Protein AF-A0A6B3GH77-F1 (afdb_monomer_lite)

Sequence (77 aa):
IAGRNVYLSRVEMGRKLAAEAPVEADLVIATPESGTPAAIGYAEASGIPFGAGLVKNAYVGRTFIQPSQTIRQLGIR

Secondary structure (DSSP, 8-state):
-TT--HHHHHHHHHHHHHHHS----S-EE--TTTTHHHHHHHHHHH-PPEE------TT-PPPP--SSHHHHHHT--

Radius of gyration: 17.51 Å; chains: 1; bounding box: 30×32×45 Å

Structure (mmCIF, N/CA/C/O backbone):
data_AF-A0A6B3GH77-F1
#
_entry.id   AF-A0A6B3GH77-F1
#
loop_
_atom_site.group_PDB
_atom_site.id
_atom_site.type_symbol
_atom_site.label_atom_id
_atom_site.label_alt_id
_atom_site.label_comp_id
_atom_site.label_asym_id
_atom_site.label_entity_id
_atom_site.label_seq_id
_atom_site.pdbx_PDB_ins_code
_atom_site.Cartn_x
_atom_site.Cartn_y
_atom_site.Cartn_z
_atom_site.occupancy
_atom_site.B_iso_or_equiv
_atom_site.auth_seq_id
_atom_site.auth_comp_id
_atom_site.auth_asym_id
_atom_site.auth_atom_id
_atom_site.pdbx_PDB_model_num
ATOM 1 N N . ILE A 1 1 ? 8.942 14.857 4.458 1.00 90.56 1 ILE A N 1
ATOM 2 C CA . ILE A 1 1 ? 8.652 16.110 3.708 1.00 90.56 1 ILE A CA 1
ATOM 3 C C . ILE A 1 1 ? 7.791 16.990 4.601 1.00 90.56 1 ILE A C 1
ATOM 5 O O . ILE A 1 1 ? 6.813 16.474 5.129 1.00 90.56 1 ILE A O 1
ATOM 9 N N . ALA A 1 2 ? 8.159 18.260 4.813 1.00 94.62 2 ALA A N 1
ATOM 10 C CA . ALA A 1 2 ? 7.401 19.196 5.660 1.00 94.62 2 ALA A CA 1
ATOM 11 C C . ALA A 1 2 ? 7.025 18.611 7.044 1.00 94.62 2 ALA A C 1
ATOM 13 O O . ALA A 1 2 ? 5.856 18.569 7.414 1.00 94.62 2 ALA A O 1
ATOM 14 N N . GLY A 1 3 ? 8.007 18.038 7.752 1.00 94.56 3 GLY A N 1
ATOM 15 C CA . GLY A 1 3 ? 7.803 17.425 9.075 1.00 94.56 3 GLY A CA 1
ATOM 16 C C . GLY A 1 3 ? 7.037 16.094 9.094 1.00 94.56 3 GLY A C 1
ATOM 17 O O . GLY A 1 3 ? 6.897 15.495 10.152 1.00 94.56 3 GLY A O 1
ATOM 18 N N . ARG A 1 4 ? 6.564 15.591 7.946 1.00 95.12 4 ARG A N 1
ATOM 19 C CA . ARG A 1 4 ? 5.798 14.337 7.862 1.00 95.12 4 ARG A CA 1
ATOM 20 C C . ARG A 1 4 ? 6.605 13.200 7.246 1.00 95.12 4 ARG A C 1
ATOM 22 O O . ARG A 1 4 ? 7.303 13.387 6.238 1.00 95.12 4 ARG A O 1
ATOM 29 N N . ASN A 1 5 ? 6.462 12.011 7.826 1.00 97.44 5 ASN A N 1
ATOM 30 C CA . ASN A 1 5 ? 6.991 10.771 7.271 1.00 97.44 5 ASN A CA 1
ATOM 31 C C . ASN A 1 5 ? 6.077 10.295 6.128 1.00 97.44 5 ASN A C 1
ATOM 33 O O . ASN A 1 5 ? 4.902 10.012 6.339 1.00 97.44 5 ASN A O 1
ATOM 37 N N . VAL A 1 6 ? 6.622 10.219 4.911 1.00 97.06 6 VAL A N 1
ATOM 38 C CA . VAL A 1 6 ? 5.851 9.880 3.701 1.00 97.06 6 VAL A CA 1
ATOM 39 C C . VAL A 1 6 ? 5.310 8.452 3.749 1.00 97.06 6 VAL A C 1
ATOM 41 O O . VAL A 1 6 ? 4.202 8.214 3.274 1.00 97.06 6 VAL A O 1
ATOM 44 N N . TYR A 1 7 ? 6.060 7.518 4.337 1.00 97.56 7 TYR A N 1
ATOM 45 C CA . TYR A 1 7 ? 5.609 6.141 4.513 1.00 97.56 7 TYR A CA 1
ATOM 46 C C . TYR A 1 7 ? 4.370 6.095 5.410 1.00 97.56 7 TYR A C 1
ATOM 48 O O . TYR A 1 7 ? 3.331 5.602 4.980 1.00 97.56 7 TYR A O 1
ATOM 56 N N . LEU A 1 8 ? 4.445 6.700 6.602 1.00 98.00 8 LEU A N 1
ATOM 57 C CA . LEU A 1 8 ? 3.320 6.733 7.543 1.00 98.00 8 LEU A CA 1
ATOM 58 C C . LEU A 1 8 ? 2.097 7.440 6.952 1.00 98.00 8 LEU A C 1
ATOM 60 O O . LEU A 1 8 ? 0.981 6.958 7.111 1.00 98.00 8 LEU A O 1
ATOM 64 N N . SER A 1 9 ? 2.301 8.532 6.210 1.00 98.12 9 SER A N 1
ATOM 65 C CA . SER A 1 9 ? 1.206 9.208 5.505 1.00 98.12 9 SER A CA 1
ATOM 66 C C . SER A 1 9 ? 0.480 8.277 4.531 1.00 98.12 9 SER A C 1
ATOM 68 O O . SER A 1 9 ? -0.740 8.335 4.441 1.00 98.12 9 SER A O 1
ATOM 70 N N . ARG A 1 10 ? 1.205 7.419 3.800 1.00 98.38 10 ARG A N 1
ATOM 71 C CA . ARG A 1 10 ? 0.600 6.462 2.859 1.00 98.38 10 ARG A CA 1
ATOM 72 C C . ARG A 1 10 ? -0.120 5.320 3.573 1.00 98.38 10 ARG A C 1
ATOM 74 O O . ARG A 1 10 ? -1.177 4.920 3.105 1.00 98.38 10 ARG A O 1
ATOM 81 N N . VAL A 1 11 ? 0.410 4.837 4.697 1.00 98.69 11 VAL A N 1
ATOM 82 C CA . VAL A 1 11 ? -0.297 3.863 5.548 1.00 98.69 11 VAL A CA 1
ATOM 83 C C . VAL A 1 11 ? -1.629 4.448 6.015 1.00 98.69 11 VAL A C 1
ATOM 85 O O . VAL A 1 11 ? -2.670 3.813 5.874 1.00 98.69 11 VAL A O 1
ATOM 88 N N . GLU A 1 12 ? -1.619 5.698 6.477 1.00 98.56 12 GLU A N 1
ATOM 89 C CA . GLU A 1 12 ? -2.831 6.369 6.944 1.00 98.56 12 GLU A CA 1
ATOM 90 C C . GLU A 1 12 ? -3.863 6.587 5.828 1.00 98.56 12 GLU A C 1
ATOM 92 O O . GLU A 1 12 ? -5.059 6.427 6.055 1.00 98.56 12 GLU A O 1
ATOM 97 N N . MET A 1 13 ? -3.418 6.877 4.600 1.00 98.50 13 MET A N 1
ATOM 98 C CA . MET A 1 13 ? -4.312 6.915 3.432 1.00 98.50 13 MET A CA 1
ATOM 99 C C . MET A 1 13 ? -5.024 5.572 3.217 1.00 98.50 13 MET A C 1
ATOM 101 O O . MET A 1 13 ? -6.215 5.559 2.925 1.00 98.50 13 MET A O 1
ATOM 105 N N . GLY A 1 14 ? -4.316 4.452 3.393 1.00 98.75 14 GLY A N 1
ATOM 106 C CA . GLY A 1 14 ? -4.891 3.110 3.304 1.00 98.75 14 GLY A CA 1
ATOM 107 C C . GLY A 1 14 ? -5.956 2.839 4.362 1.00 98.75 14 GLY A C 1
ATOM 108 O O . GLY A 1 14 ? -7.036 2.352 4.036 1.00 98.75 14 GLY A O 1
ATOM 109 N N . ARG A 1 15 ? -5.679 3.215 5.617 1.00 98.81 15 ARG A N 1
ATOM 110 C CA . ARG A 1 15 ? -6.645 3.076 6.720 1.00 98.81 15 ARG A CA 1
ATOM 111 C C . A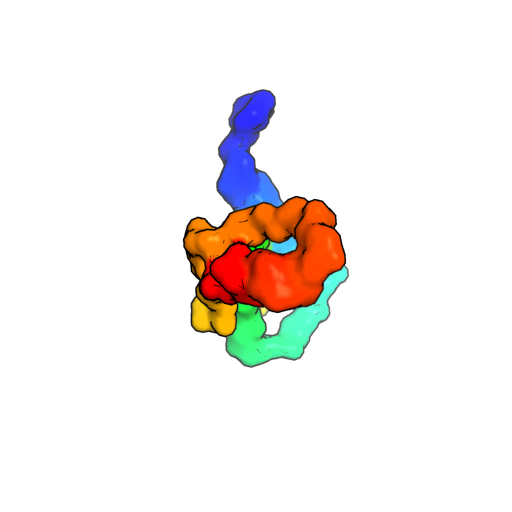RG A 1 15 ? -7.910 3.889 6.477 1.00 98.81 15 ARG A C 1
ATOM 113 O O . ARG A 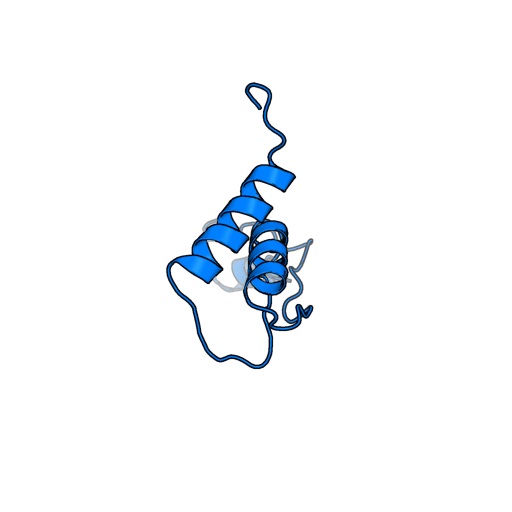1 15 ? -9.010 3.381 6.665 1.00 98.81 15 ARG A O 1
ATOM 120 N N . LYS A 1 16 ? -7.756 5.133 6.013 1.00 98.88 16 LYS A N 1
ATOM 121 C CA . LYS A 1 16 ? -8.892 5.987 5.643 1.00 98.88 16 LYS A CA 1
ATOM 122 C C . LYS A 1 16 ? -9.719 5.381 4.519 1.00 98.88 16 LYS A C 1
ATOM 124 O O . LYS A 1 16 ? -10.936 5.345 4.630 1.00 98.88 16 LYS A O 1
ATOM 129 N N . LEU A 1 17 ? -9.068 4.843 3.488 1.00 98.75 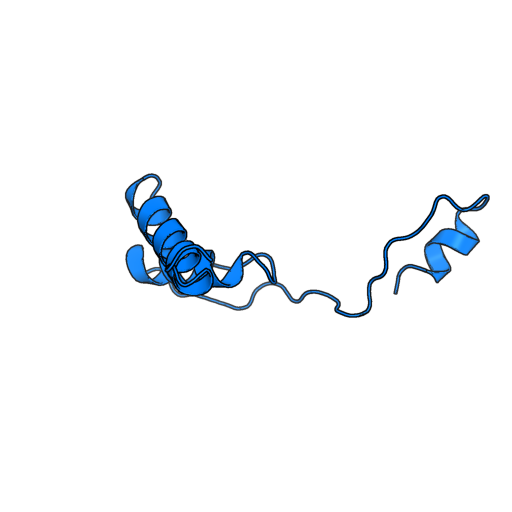17 LEU A N 1
ATOM 130 C CA . LEU A 1 17 ? -9.765 4.184 2.388 1.00 98.75 17 LEU A CA 1
ATOM 131 C C . LEU A 1 17 ? -10.579 2.971 2.866 1.00 98.75 17 LEU A C 1
ATOM 133 O O . LEU A 1 17 ? -11.711 2.809 2.427 1.00 98.75 17 LEU A O 1
ATOM 137 N N . ALA A 1 18 ? -10.052 2.162 3.790 1.00 98.62 18 ALA A N 1
ATOM 138 C CA . ALA A 1 18 ? -10.799 1.042 4.372 1.00 98.62 18 ALA A CA 1
ATOM 139 C C . ALA A 1 18 ? -12.047 1.496 5.151 1.00 98.62 18 ALA A C 1
ATOM 141 O O . ALA A 1 18 ? -13.048 0.785 5.165 1.00 98.62 18 ALA A O 1
ATOM 142 N N . ALA A 1 19 ? -12.002 2.678 5.774 1.00 98.50 19 ALA A N 1
ATOM 143 C CA . ALA A 1 19 ? -13.148 3.262 6.467 1.00 98.50 19 ALA A CA 1
ATOM 144 C C . ALA A 1 19 ? -14.172 3.894 5.504 1.00 98.50 19 ALA A C 1
ATOM 146 O O . ALA A 1 19 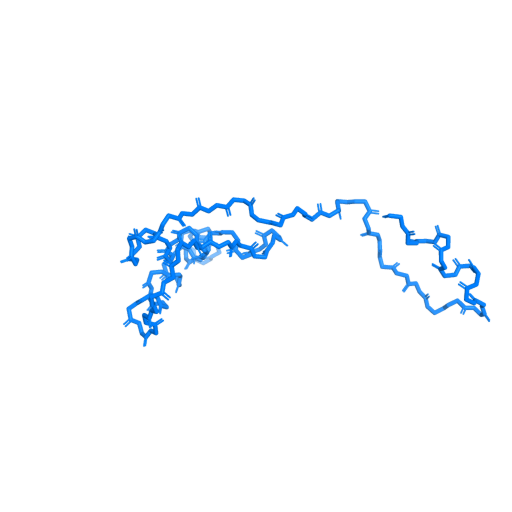? -15.374 3.790 5.731 1.00 98.50 19 ALA A O 1
ATOM 147 N N . GLU A 1 20 ? -13.706 4.561 4.446 1.00 98.69 20 GLU A N 1
ATOM 148 C CA . GLU A 1 20 ? -14.558 5.267 3.477 1.00 98.69 20 GLU A CA 1
ATOM 149 C C . GLU A 1 20 ? -15.200 4.325 2.448 1.00 98.69 20 GLU A C 1
ATOM 151 O O . GLU A 1 20 ? -16.311 4.582 1.986 1.00 98.69 20 GLU A O 1
ATOM 156 N N . ALA A 1 21 ? -14.511 3.242 2.085 1.00 98.19 21 ALA A N 1
ATOM 157 C CA . ALA A 1 21 ? -14.928 2.300 1.051 1.00 98.19 21 ALA A CA 1
ATOM 158 C C . ALA A 1 21 ? -14.592 0.846 1.442 1.00 98.19 21 ALA A C 1
ATOM 160 O O . ALA A 1 21 ? -13.735 0.225 0.807 1.00 98.19 21 ALA A O 1
ATOM 161 N N . PRO A 1 22 ? -15.240 0.289 2.484 1.00 97.31 22 PRO A N 1
ATOM 162 C CA . PRO A 1 22 ? -15.034 -1.098 2.882 1.00 97.31 22 PRO A CA 1
ATOM 163 C C . PRO A 1 22 ? -15.543 -2.070 1.809 1.00 97.31 22 PRO A C 1
ATOM 165 O O . PRO A 1 22 ? -16.475 -1.775 1.060 1.00 97.31 22 PRO A O 1
ATOM 168 N N . VAL A 1 23 ? -14.954 -3.264 1.771 1.00 97.75 23 VAL A N 1
ATOM 169 C CA . VAL A 1 23 ? -15.355 -4.351 0.871 1.00 97.75 23 VAL A CA 1
ATOM 170 C C . VAL A 1 23 ? -15.148 -5.693 1.562 1.00 97.75 23 VAL A C 1
ATOM 172 O O . VAL A 1 23 ? -14.241 -5.827 2.381 1.00 97.75 23 VAL A O 1
ATOM 175 N N . GLU A 1 24 ? -15.956 -6.689 1.209 1.00 98.06 24 GLU A N 1
ATOM 176 C CA . GLU A 1 24 ? -15.662 -8.084 1.532 1.00 98.06 24 GLU A CA 1
ATOM 177 C C . GLU A 1 24 ? -14.677 -8.644 0.501 1.00 98.06 24 GLU A C 1
ATOM 179 O O . GLU A 1 24 ? -14.951 -8.646 -0.700 1.00 98.06 24 GLU A O 1
ATOM 184 N N . ALA A 1 25 ? -13.511 -9.091 0.961 1.00 97.94 25 ALA A N 1
ATOM 185 C CA . ALA A 1 25 ? -12.516 -9.747 0.123 1.00 97.94 25 ALA A CA 1
ATOM 186 C C . ALA A 1 25 ? -11.660 -10.702 0.959 1.00 97.94 25 ALA A C 1
ATOM 188 O O . ALA A 1 25 ? -11.503 -10.520 2.165 1.00 97.94 25 ALA A O 1
ATOM 189 N N . ASP A 1 26 ? -11.061 -11.688 0.296 1.00 98.44 26 ASP A N 1
ATOM 190 C CA . ASP A 1 26 ? -10.213 -12.686 0.953 1.00 98.44 26 ASP A CA 1
ATOM 191 C C . ASP A 1 26 ? -8.779 -12.194 1.189 1.00 98.44 26 ASP A C 1
ATOM 193 O O . ASP A 1 26 ? -8.073 -12.707 2.056 1.00 98.44 26 ASP A O 1
ATOM 197 N N . LEU A 1 27 ? -8.314 -11.231 0.385 1.00 98.25 27 LEU A N 1
ATOM 198 C CA . LEU A 1 27 ? -6.918 -10.807 0.374 1.00 98.25 27 LEU A CA 1
ATOM 199 C C . LEU A 1 27 ? -6.756 -9.374 -0.140 1.00 98.25 27 LEU A C 1
ATOM 201 O O . LEU A 1 27 ? -7.330 -8.992 -1.160 1.00 98.25 27 LEU A O 1
ATOM 205 N N . VAL A 1 28 ? -5.878 -8.613 0.508 1.00 98.56 28 VAL A N 1
ATOM 206 C CA . VAL A 1 28 ? -5.383 -7.325 0.011 1.00 98.56 28 VAL A CA 1
ATOM 207 C C . VAL A 1 28 ? -4.015 -7.530 -0.630 1.00 98.56 28 VAL A C 1
ATOM 209 O O . VAL A 1 28 ? -3.091 -8.035 0.007 1.00 98.56 28 VAL A O 1
ATOM 212 N N . ILE A 1 29 ? -3.854 -7.084 -1.877 1.00 98.19 29 ILE A N 1
ATOM 213 C CA . ILE A 1 29 ? -2.564 -7.079 -2.579 1.00 98.19 29 ILE A CA 1
ATOM 214 C C . ILE A 1 29 ? -2.190 -5.659 -3.002 1.00 98.19 29 ILE A C 1
ATOM 216 O O . ILE A 1 29 ? -3.043 -4.848 -3.360 1.00 98.19 29 ILE A O 1
ATOM 220 N N . ALA A 1 30 ? -0.896 -5.344 -2.984 1.00 97.50 30 ALA A N 1
ATOM 221 C CA . ALA A 1 30 ? -0.400 -4.066 -3.482 1.00 97.50 30 ALA A CA 1
ATOM 222 C C . ALA A 1 30 ? -0.082 -4.138 -4.979 1.00 97.50 30 ALA A C 1
ATOM 224 O O . ALA A 1 30 ? 0.460 -5.133 -5.454 1.00 97.50 30 ALA A O 1
ATOM 225 N N . THR A 1 31 ? -0.292 -3.034 -5.700 1.00 95.62 31 THR A N 1
ATOM 226 C CA . THR A 1 31 ? 0.469 -2.787 -6.933 1.00 95.62 31 THR A CA 1
ATOM 227 C C . THR A 1 31 ? 1.854 -2.249 -6.543 1.00 95.62 31 THR A C 1
ATOM 229 O O . THR A 1 31 ? 1.943 -1.143 -5.990 1.00 95.62 31 THR A O 1
ATOM 232 N N . PRO A 1 32 ? 2.938 -3.011 -6.773 1.00 94.12 32 PRO A N 1
ATOM 233 C CA . PRO A 1 32 ? 4.270 -2.637 -6.315 1.00 94.12 32 PRO A CA 1
ATOM 234 C C . PRO A 1 32 ? 4.855 -1.466 -7.125 1.00 94.12 32 PRO A C 1
ATOM 236 O O . PRO A 1 32 ? 4.612 -1.323 -8.318 1.00 94.12 32 PRO A O 1
ATOM 239 N N . GLU A 1 33 ? 5.685 -0.595 -6.553 1.00 91.81 33 GLU A N 1
ATOM 240 C CA . GLU A 1 33 ? 6.150 -0.556 -5.150 1.00 91.81 33 GLU A CA 1
ATOM 241 C C . GLU A 1 33 ? 5.477 0.566 -4.344 1.00 91.81 33 GLU A C 1
ATOM 243 O O . GLU A 1 33 ? 5.395 0.517 -3.119 1.00 91.81 33 GLU A O 1
ATOM 248 N N . SER A 1 34 ? 4.983 1.602 -5.030 1.00 94.69 34 SER A N 1
ATOM 249 C CA . SER A 1 34 ? 4.470 2.811 -4.374 1.00 94.69 34 SER A CA 1
ATOM 250 C C . SER A 1 34 ? 3.186 2.578 -3.581 1.00 94.69 34 SER A C 1
ATOM 252 O O . SER A 1 34 ? 2.964 3.286 -2.597 1.00 94.69 34 SER A O 1
ATOM 254 N N . GLY A 1 35 ? 2.367 1.607 -4.002 1.00 96.75 35 GLY A N 1
ATOM 255 C CA . GLY A 1 35 ? 1.101 1.260 -3.358 1.00 96.75 35 GLY A CA 1
ATOM 256 C C . GLY A 1 35 ? 1.247 0.418 -2.090 1.00 96.75 35 GLY A C 1
ATOM 257 O O . GLY A 1 35 ? 0.299 0.344 -1.315 1.00 96.75 35 GLY A O 1
ATOM 258 N N . THR A 1 36 ? 2.419 -0.175 -1.835 1.00 97.69 36 THR A N 1
ATOM 259 C CA . THR A 1 36 ? 2.617 -1.124 -0.727 1.00 97.69 36 THR A CA 1
ATOM 260 C C . THR A 1 36 ? 2.237 -0.562 0.648 1.00 97.69 36 THR A C 1
ATOM 262 O O . THR A 1 36 ? 1.465 -1.222 1.338 1.00 97.69 36 THR A O 1
ATOM 265 N N . PRO A 1 37 ? 2.663 0.650 1.061 1.00 98.25 37 PRO A N 1
ATOM 266 C CA . PRO A 1 37 ? 2.302 1.161 2.384 1.00 98.25 37 PRO A CA 1
ATOM 267 C C . PRO A 1 37 ? 0.793 1.401 2.540 1.00 98.25 37 PRO A C 1
ATOM 269 O O . PRO A 1 37 ? 0.242 1.155 3.606 1.00 98.25 37 PRO A O 1
ATOM 272 N N . ALA A 1 38 ? 0.114 1.849 1.479 1.00 98.50 38 ALA A N 1
ATOM 273 C CA . ALA A 1 38 ? -1.330 2.069 1.510 1.00 98.50 38 ALA A CA 1
ATOM 274 C C . ALA A 1 38 ? -2.103 0.746 1.588 1.00 98.50 38 ALA A C 1
ATOM 276 O O . ALA A 1 38 ? -3.047 0.639 2.360 1.00 98.50 38 ALA A O 1
ATOM 277 N N . ALA A 1 39 ? -1.668 -0.282 0.857 1.00 98.50 39 ALA A N 1
ATOM 278 C CA . ALA A 1 39 ? -2.266 -1.612 0.944 1.00 98.50 39 ALA A CA 1
ATOM 279 C C . ALA A 1 39 ? -2.090 -2.234 2.342 1.00 98.50 39 ALA A C 1
ATOM 281 O O . ALA A 1 39 ? -3.037 -2.812 2.865 1.00 98.50 39 ALA A O 1
ATOM 282 N N . ILE A 1 40 ? -0.922 -2.051 2.976 1.00 98.44 40 ILE A N 1
ATOM 283 C CA . ILE A 1 40 ? -0.689 -2.466 4.371 1.00 98.44 40 ILE A CA 1
ATOM 284 C C . ILE A 1 40 ? -1.679 -1.764 5.308 1.00 98.44 40 ILE A C 1
ATOM 286 O O . ILE A 1 40 ? -2.362 -2.427 6.078 1.00 98.44 40 ILE A O 1
ATOM 290 N N . GLY A 1 41 ? -1.812 -0.437 5.205 1.00 98.62 41 GLY A N 1
ATOM 291 C CA . GLY A 1 41 ? -2.761 0.310 6.034 1.00 98.62 41 GLY A CA 1
ATOM 292 C C . GLY A 1 41 ? -4.217 -0.107 5.813 1.00 98.62 41 GLY A C 1
ATOM 293 O O . GLY A 1 41 ? -4.970 -0.230 6.773 1.00 98.62 41 GLY A O 1
ATOM 294 N N . TYR A 1 42 ? -4.611 -0.372 4.564 1.00 98.81 42 TYR A N 1
ATOM 295 C CA . TYR A 1 42 ? -5.951 -0.870 4.252 1.00 98.81 42 TYR A CA 1
ATOM 296 C C . TYR A 1 42 ? -6.196 -2.248 4.882 1.00 98.81 42 TYR A C 1
ATOM 298 O O . TYR A 1 42 ? -7.229 -2.456 5.513 1.00 98.81 42 TYR A O 1
ATOM 306 N N . ALA A 1 43 ? -5.249 -3.181 4.748 1.00 98.69 43 ALA A N 1
ATOM 307 C CA . ALA A 1 43 ? -5.332 -4.521 5.331 1.00 98.69 43 ALA A CA 1
ATOM 308 C C . ALA A 1 43 ? -5.441 -4.474 6.865 1.00 98.69 43 ALA A C 1
ATOM 310 O O . ALA A 1 43 ? -6.332 -5.090 7.442 1.00 98.69 43 ALA A O 1
ATOM 311 N N . GLU A 1 44 ? -4.597 -3.671 7.524 1.00 98.44 44 GLU A N 1
ATOM 312 C CA . GLU A 1 44 ? -4.643 -3.472 8.979 1.00 98.44 44 GLU A CA 1
ATOM 313 C C . GLU A 1 44 ? -6.003 -2.941 9.456 1.00 98.44 44 GLU A C 1
ATOM 315 O O . GLU A 1 44 ? -6.527 -3.418 10.459 1.00 98.44 44 GLU A O 1
ATOM 320 N N . ALA A 1 45 ? -6.570 -1.953 8.756 1.00 98.69 45 ALA A N 1
ATOM 321 C CA . ALA A 1 45 ? -7.833 -1.329 9.155 1.00 98.69 45 ALA A CA 1
ATOM 322 C C . ALA A 1 45 ? -9.073 -2.161 8.796 1.00 98.69 45 ALA A C 1
ATOM 324 O O . ALA A 1 45 ? -10.048 -2.137 9.541 1.00 98.69 45 ALA A O 1
ATOM 325 N N . SER A 1 46 ? -9.053 -2.880 7.671 1.00 98.50 46 SER A N 1
ATOM 326 C CA . SER A 1 46 ? -10.169 -3.734 7.231 1.00 98.50 46 SER A CA 1
ATOM 327 C C . SER A 1 46 ? -10.180 -5.112 7.899 1.00 98.50 46 SER A C 1
ATOM 329 O O . SER A 1 46 ? -11.208 -5.782 7.886 1.00 98.50 46 SER A O 1
ATOM 331 N N . GLY A 1 47 ? -9.050 -5.557 8.460 1.00 98.44 47 GLY A N 1
ATOM 332 C CA . GLY A 1 47 ? -8.881 -6.906 9.009 1.00 98.44 47 GLY A CA 1
ATOM 333 C C . GLY A 1 47 ? -8.662 -7.995 7.951 1.00 98.44 47 GLY A C 1
ATOM 334 O O . GLY A 1 47 ? -8.468 -9.157 8.305 1.00 98.44 47 GLY A O 1
ATOM 335 N N . ILE A 1 48 ? -8.659 -7.637 6.66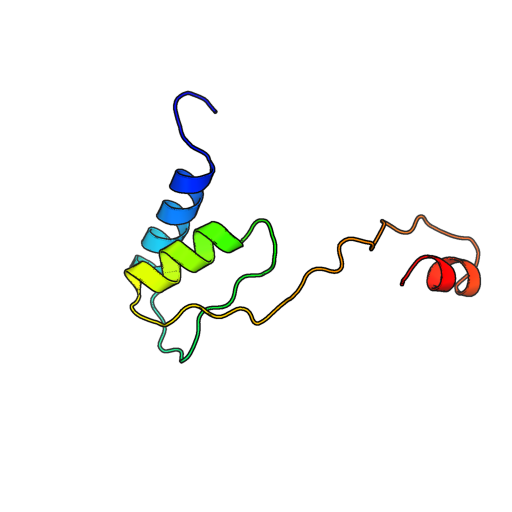4 1.00 98.75 48 ILE A N 1
ATOM 336 C CA . ILE A 1 48 ? -8.389 -8.557 5.555 1.00 98.75 48 ILE A CA 1
ATOM 337 C C . ILE A 1 48 ? -6.875 -8.803 5.487 1.00 98.75 48 ILE A C 1
ATOM 339 O O . ILE A 1 48 ? -6.104 -7.839 5.524 1.00 98.75 48 ILE A O 1
ATOM 343 N N . PRO A 1 49 ? -6.404 -10.057 5.370 1.00 98.44 49 PRO A N 1
ATOM 344 C CA . PRO A 1 49 ? -4.975 -10.338 5.334 1.00 98.44 49 PRO A CA 1
ATOM 345 C C . PRO A 1 49 ? -4.296 -9.685 4.124 1.00 98.44 49 PRO A C 1
ATOM 347 O O . PRO A 1 49 ? -4.841 -9.616 3.021 1.00 98.44 49 PRO A O 1
ATOM 350 N N . PHE A 1 50 ? -3.063 -9.226 4.330 1.00 98.25 50 PHE A N 1
ATOM 351 C CA . PHE A 1 50 ? -2.208 -8.719 3.261 1.00 98.25 50 PHE A CA 1
ATOM 352 C C . PHE A 1 50 ? -1.386 -9.854 2.641 1.00 98.25 50 PHE A C 1
ATOM 354 O O . PHE A 1 50 ? -0.788 -10.656 3.360 1.00 98.25 50 PHE A O 1
ATOM 361 N N . GLY A 1 51 ? -1.294 -9.886 1.310 1.00 96.69 51 GLY A N 1
ATOM 362 C CA . GLY A 1 51 ? -0.494 -10.858 0.568 1.00 96.69 51 GLY A CA 1
ATOM 363 C C . GLY A 1 51 ? 0.326 -10.240 -0.563 1.00 96.69 51 GLY A C 1
ATOM 364 O O . GLY A 1 51 ? -0.038 -9.230 -1.169 1.00 96.69 51 GLY A O 1
ATOM 365 N N . ALA A 1 52 ? 1.446 -10.885 -0.891 1.00 92.69 52 ALA A N 1
ATOM 366 C CA . ALA A 1 52 ? 2.247 -10.540 -2.060 1.00 92.69 52 ALA A CA 1
ATOM 367 C C . ALA A 1 52 ? 1.679 -11.233 -3.313 1.00 92.69 52 ALA A C 1
ATOM 369 O O . ALA A 1 52 ? 2.008 -12.382 -3.590 1.00 92.69 52 ALA A O 1
ATOM 370 N N . GLY A 1 53 ? 0.815 -10.538 -4.059 1.00 94.38 53 GLY A N 1
ATOM 371 C CA . GLY A 1 53 ? 0.226 -11.057 -5.306 1.00 94.38 53 GLY A CA 1
ATOM 372 C C . GLY A 1 53 ? 0.936 -10.622 -6.593 1.00 94.38 53 GLY A C 1
ATOM 373 O O . GLY A 1 53 ? 0.786 -11.264 -7.627 1.00 94.38 53 GLY A O 1
ATOM 374 N N . LEU A 1 54 ? 1.709 -9.532 -6.549 1.00 94.88 54 LEU A N 1
ATOM 375 C CA . LEU A 1 54 ? 2.378 -8.947 -7.711 1.00 94.88 54 LEU A CA 1
ATOM 376 C C . LEU A 1 54 ? 3.846 -8.662 -7.394 1.00 94.88 54 LEU A C 1
ATOM 378 O O . LEU A 1 54 ? 4.169 -8.130 -6.332 1.00 94.88 54 LEU A O 1
ATOM 382 N N . VAL A 1 55 ? 4.725 -8.950 -8.355 1.00 92.69 55 VAL A N 1
ATOM 383 C CA . VAL A 1 55 ? 6.153 -8.619 -8.288 1.00 92.69 55 VAL A CA 1
ATOM 384 C C . VAL A 1 55 ? 6.489 -7.696 -9.450 1.00 92.69 55 VAL A C 1
ATOM 386 O O . VAL A 1 55 ? 6.249 -8.027 -10.611 1.00 92.69 55 VAL A O 1
ATOM 389 N N . LYS A 1 56 ? 7.043 -6.519 -9.148 1.00 90.50 56 LYS A N 1
ATOM 390 C CA . LYS A 1 56 ? 7.532 -5.606 -10.182 1.00 90.50 56 LYS A CA 1
ATOM 391 C C . LYS A 1 56 ? 8.831 -6.158 -10.762 1.00 90.50 56 LYS A C 1
ATOM 393 O O . LYS A 1 56 ? 9.773 -6.433 -10.023 1.00 90.50 56 LYS A O 1
ATOM 398 N N . ASN A 1 57 ? 8.907 -6.254 -12.087 1.00 90.44 57 ASN A N 1
ATOM 399 C CA . ASN A 1 57 ? 10.178 -6.477 -12.763 1.00 90.44 57 ASN A CA 1
ATOM 400 C C . ASN A 1 57 ? 11.051 -5.220 -12.596 1.00 90.44 57 ASN A C 1
ATOM 402 O O . ASN A 1 57 ? 10.755 -4.168 -13.162 1.00 90.44 57 ASN A O 1
ATOM 406 N N . ALA A 1 58 ? 12.111 -5.317 -11.792 1.00 86.94 58 ALA A N 1
ATOM 407 C CA . ALA A 1 58 ? 13.007 -4.197 -11.500 1.00 86.94 58 ALA A CA 1
ATOM 408 C C . ALA A 1 58 ? 13.891 -3.793 -12.695 1.00 86.94 58 ALA A C 1
ATOM 410 O O . ALA A 1 58 ? 14.470 -2.708 -12.685 1.00 86.94 58 ALA A O 1
ATOM 411 N N . TYR A 1 59 ? 13.976 -4.642 -13.721 1.00 83.25 59 TYR A N 1
ATOM 412 C CA . TYR A 1 59 ? 14.837 -4.458 -14.889 1.00 83.25 59 TYR A CA 1
ATOM 413 C C . TYR A 1 59 ? 14.089 -3.909 -16.107 1.00 83.25 59 TYR A C 1
ATOM 415 O O . TYR A 1 59 ? 14.692 -3.721 -17.164 1.00 83.25 59 TYR A O 1
ATOM 423 N N . VAL A 1 60 ? 12.791 -3.613 -15.970 1.00 78.75 60 VAL A N 1
ATOM 424 C CA . VAL A 1 60 ? 12.003 -3.048 -17.065 1.00 78.75 60 VAL A CA 1
ATOM 425 C C . VAL A 1 60 ? 12.299 -1.554 -17.224 1.00 78.75 60 VAL A C 1
ATOM 427 O O . VAL A 1 60 ? 11.990 -0.719 -16.370 1.00 78.75 60 VAL A O 1
ATOM 430 N N . GLY A 1 61 ? 12.937 -1.212 -18.340 1.00 78.19 61 GLY A N 1
ATOM 431 C CA . GLY A 1 61 ? 13.145 0.167 -18.767 1.00 78.19 61 GLY A CA 1
ATOM 432 C C . GLY A 1 61 ? 11.936 0.721 -19.522 1.00 78.19 61 GLY A C 1
ATOM 433 O O . GLY A 1 61 ? 11.056 -0.009 -19.975 1.00 78.19 61 GLY A O 1
ATOM 434 N N . ARG A 1 62 ? 11.900 2.042 -19.712 1.00 81.31 62 ARG A N 1
ATOM 435 C CA . ARG A 1 62 ? 10.967 2.649 -20.672 1.00 81.31 62 ARG A CA 1
ATOM 436 C C . ARG A 1 62 ? 11.475 2.370 -22.088 1.00 81.31 62 ARG A C 1
ATOM 438 O O . ARG A 1 62 ? 12.642 2.623 -22.372 1.00 81.31 62 ARG A O 1
ATOM 445 N N . THR A 1 63 ? 10.612 1.910 -22.991 1.00 71.62 63 THR A N 1
ATOM 446 C CA . THR A 1 63 ? 10.946 1.846 -24.422 1.00 71.62 63 THR A CA 1
ATOM 447 C C . THR A 1 63 ? 10.710 3.209 -25.069 1.00 71.62 63 THR A C 1
ATOM 449 O O . THR A 1 63 ? 9.645 3.797 -24.880 1.00 71.62 63 THR A O 1
ATOM 452 N N . PHE A 1 64 ? 11.657 3.694 -25.868 1.00 65.94 64 PHE A N 1
ATOM 453 C CA . PHE A 1 64 ? 11.435 4.848 -26.746 1.00 65.94 64 PHE A CA 1
ATOM 454 C C . PHE A 1 64 ? 10.659 4.436 -28.006 1.00 65.94 64 PHE A C 1
ATOM 456 O O . PHE A 1 64 ? 10.540 3.245 -28.302 1.00 65.94 64 PHE A O 1
ATOM 463 N N . ILE A 1 65 ? 10.130 5.410 -28.753 1.00 76.75 65 ILE A N 1
ATOM 464 C CA . ILE A 1 65 ? 9.563 5.147 -30.082 1.00 76.75 65 ILE A CA 1
ATOM 465 C C . ILE A 1 65 ? 10.705 4.636 -30.962 1.00 76.75 65 ILE A C 1
ATOM 467 O O . ILE A 1 65 ? 11.655 5.363 -31.237 1.00 76.75 65 ILE A O 1
ATOM 471 N N . GLN A 1 66 ? 10.626 3.368 -31.349 1.00 73.94 66 GLN A N 1
ATOM 472 C CA . GLN A 1 66 ? 11.592 2.720 -32.228 1.00 73.94 66 GLN A CA 1
ATOM 473 C C . GLN A 1 66 ? 10.959 2.558 -33.616 1.00 73.94 66 GLN A C 1
ATOM 475 O O . GLN A 1 66 ? 9.764 2.260 -33.695 1.00 73.94 66 GLN A O 1
ATOM 480 N N . PRO A 1 67 ? 11.725 2.723 -34.710 1.00 74.56 67 PRO A N 1
ATOM 481 C CA . PRO A 1 67 ? 11.202 2.655 -36.075 1.00 74.56 67 PRO A CA 1
ATOM 482 C C . PRO A 1 67 ? 10.691 1.262 -36.476 1.00 74.56 67 PRO A C 1
ATOM 484 O O . PRO A 1 67 ? 9.997 1.140 -37.481 1.00 74.56 67 PRO A O 1
ATOM 487 N N . SER A 1 68 ? 10.994 0.208 -35.705 1.00 75.62 68 SER A N 1
ATOM 488 C CA . SER A 1 68 ? 10.453 -1.134 -35.932 1.00 75.62 68 SER A CA 1
ATOM 489 C C . SER A 1 68 ? 10.036 -1.841 -34.641 1.00 75.62 68 SER A C 1
ATOM 491 O O . SER A 1 68 ? 10.636 -1.679 -33.572 1.00 75.62 68 SER A O 1
ATOM 493 N N . GLN A 1 69 ? 9.005 -2.681 -34.760 1.00 68.19 69 GLN A N 1
ATOM 494 C CA . GLN A 1 69 ? 8.464 -3.473 -33.654 1.00 68.19 69 GLN A CA 1
ATOM 495 C C . GLN A 1 69 ? 9.483 -4.483 -33.106 1.00 68.19 69 GLN A C 1
ATOM 497 O O . GLN A 1 69 ? 9.518 -4.731 -31.903 1.00 68.19 69 GLN A O 1
ATOM 502 N N . THR A 1 70 ? 10.356 -5.018 -33.964 1.00 73.12 70 THR A N 1
ATOM 503 C CA . THR A 1 70 ? 11.409 -5.971 -33.583 1.00 73.12 70 THR A CA 1
ATOM 504 C C . THR A 1 70 ? 12.407 -5.353 -32.602 1.00 73.12 70 THR A C 1
ATOM 506 O O . THR A 1 70 ? 12.745 -5.967 -31.594 1.00 73.12 70 THR A O 1
ATOM 509 N N . ILE A 1 71 ? 12.829 -4.105 -32.843 1.00 66.69 71 ILE A N 1
ATOM 510 C CA . ILE A 1 71 ? 13.751 -3.386 -31.948 1.00 66.69 71 ILE A CA 1
ATOM 511 C C . ILE A 1 71 ? 13.055 -3.039 -30.625 1.00 66.69 71 ILE A C 1
ATOM 513 O O . ILE A 1 71 ? 13.666 -3.123 -29.561 1.00 66.69 71 ILE A O 1
ATOM 517 N N . ARG A 1 72 ? 11.756 -2.714 -30.663 1.00 67.19 72 ARG A N 1
ATOM 518 C CA . ARG A 1 72 ? 10.961 -2.470 -29.452 1.00 67.19 72 ARG A CA 1
ATOM 519 C C . ARG A 1 72 ? 10.857 -3.714 -28.569 1.00 67.19 72 ARG A C 1
ATOM 521 O O . ARG A 1 72 ? 11.013 -3.593 -27.359 1.00 67.19 72 ARG A O 1
ATOM 528 N N . GLN A 1 73 ? 10.609 -4.887 -29.154 1.00 69.94 73 GLN A N 1
ATOM 529 C CA . GLN A 1 73 ? 10.477 -6.136 -28.398 1.00 69.94 73 GLN A CA 1
ATOM 530 C C . GLN A 1 73 ? 11.780 -6.548 -27.699 1.00 69.94 73 GLN A C 1
ATOM 532 O O . GLN A 1 73 ? 11.720 -7.063 -26.591 1.00 69.94 73 GLN A O 1
ATOM 537 N N . LEU A 1 74 ? 12.952 -6.253 -28.274 1.00 67.31 74 LEU A N 1
ATOM 538 C CA . LEU A 1 74 ? 14.249 -6.531 -27.637 1.00 67.31 74 LEU A CA 1
ATOM 539 C C . LEU A 1 74 ? 14.486 -5.737 -26.337 1.00 67.31 74 LEU A C 1
ATOM 541 O O . LEU A 1 74 ? 15.243 -6.187 -25.479 1.00 67.31 74 LEU A O 1
ATOM 545 N N . GLY A 1 75 ? 13.853 -4.567 -26.190 1.00 62.78 75 GLY A N 1
ATOM 546 C CA . GLY A 1 75 ? 13.945 -3.722 -24.993 1.00 62.78 75 GLY A CA 1
ATOM 547 C C . GLY A 1 75 ? 12.956 -4.083 -23.880 1.00 62.78 75 GLY A C 1
ATOM 548 O O . GLY A 1 75 ? 13.011 -3.484 -22.808 1.00 62.78 75 GLY A O 1
ATOM 549 N N . ILE A 1 76 ? 12.050 -5.032 -24.131 1.00 61.94 76 ILE A N 1
ATOM 550 C CA . ILE A 1 76 ? 11.078 -5.541 -23.16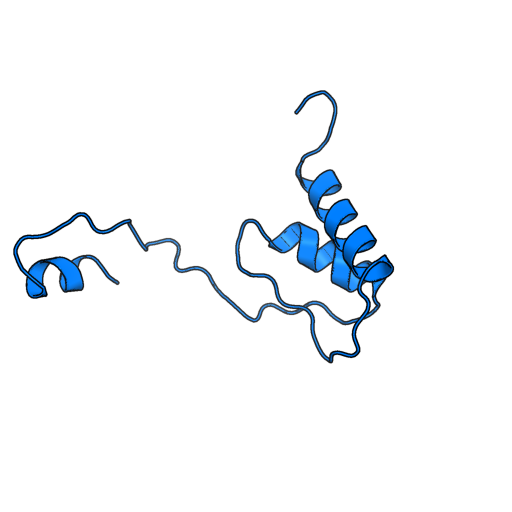3 1.00 61.94 76 ILE A CA 1
ATOM 551 C C . ILE A 1 76 ? 11.579 -6.931 -22.738 1.00 61.94 76 ILE A C 1
ATOM 553 O O . ILE A 1 76 ? 11.473 -7.886 -23.503 1.00 61.94 76 ILE A O 1
ATOM 557 N N . ARG A 1 77 ? 12.173 -7.033 -21.546 1.00 58.47 77 ARG A N 1
ATOM 558 C CA . ARG A 1 77 ? 12.549 -8.297 -20.892 1.00 58.47 77 ARG A CA 1
ATOM 559 C C . ARG A 1 77 ? 11.891 -8.386 -19.529 1.00 58.47 77 ARG A C 1
ATOM 561 O O . ARG A 1 77 ? 11.959 -7.376 -18.794 1.00 58.47 77 ARG A O 1
#

Foldseek 3Di:
DVPDDPLVVLLVLLLVCCVVPPDDDQEQEAPPDNNVSSSNSVCVNNVHYYDHPDDDDPQQDDFDDDPDPVVRVVNGD

pLDDT: mean 90.56, std 11.71, range [58.47, 98.88]